Protein AF-A0A3C1SGQ6-F1 (afdb_monomer_lite)

Foldseek 3Di:
DDDDPDDDDPPVDADDPVLLVVLLVDQAEEDDPPDDPNSLVSNVVRYVHYPPDCCLPVCQDDDNSVVVVCVVVVHDDPDDDDDPDCPDDPDD

Secondary structure (DSSP, 8-state):
----S------SSPP-HHHHHHHHH-SSEE--TT--HHHHHHHHHH-S-EES--HHHHHS-HHHHHHHHHHHTT---------S---PPPP-

Radius of gyration: 18.67 Å; chains: 1; bounding box: 54×33×44 Å

Structure (mmCIF, N/CA/C/O backbone):
data_AF-A0A3C1SGQ6-F1
#
_entry.id   AF-A0A3C1SGQ6-F1
#
loop_
_atom_site.group_PDB
_atom_site.id
_atom_site.type_symbol
_atom_site.label_atom_id
_atom_site.label_alt_id
_atom_site.label_comp_id
_atom_site.label_asym_id
_atom_site.label_entity_id
_atom_site.label_seq_id
_atom_site.pdbx_PDB_ins_code
_atom_site.Cartn_x
_atom_site.Cartn_y
_atom_site.Cartn_z
_atom_site.occupancy
_atom_site.B_iso_or_equiv
_atom_site.auth_seq_id
_atom_site.auth_comp_id
_atom_site.auth_asym_id
_atom_site.auth_atom_id
_atom_site.pdbx_PDB_model_num
ATOM 1 N N . MET A 1 1 ? -22.909 -0.096 -4.526 1.00 52.84 1 MET A N 1
ATOM 2 C CA . MET A 1 1 ? -22.477 0.617 -3.308 1.00 52.84 1 MET A CA 1
ATOM 3 C C . MET A 1 1 ? -22.011 -0.457 -2.349 1.00 52.84 1 MET A C 1
ATOM 5 O O . MET A 1 1 ? -22.762 -1.400 -2.155 1.00 52.84 1 MET A O 1
ATOM 9 N N . PHE A 1 2 ? -20.763 -0.411 -1.886 1.00 56.44 2 PHE A N 1
ATOM 10 C CA . PHE A 1 2 ? -20.305 -1.360 -0.871 1.00 56.44 2 PHE A CA 1
ATOM 11 C C . PHE A 1 2 ? -20.881 -0.914 0.474 1.00 56.44 2 PHE A C 1
ATOM 13 O O . PHE A 1 2 ? -20.752 0.261 0.819 1.00 56.44 2 PHE A O 1
ATOM 20 N N . GLU A 1 3 ? -21.550 -1.816 1.186 1.00 60.47 3 GLU A N 1
ATOM 21 C CA . GLU A 1 3 ? -21.941 -1.579 2.573 1.00 60.47 3 GLU A CA 1
ATOM 22 C C . GLU A 1 3 ? -20.752 -1.930 3.466 1.00 60.47 3 GLU A C 1
ATOM 24 O O . GLU A 1 3 ? -20.203 -3.028 3.387 1.00 60.47 3 GLU A O 1
ATOM 29 N N . ALA A 1 4 ? -20.323 -0.959 4.264 1.00 67.9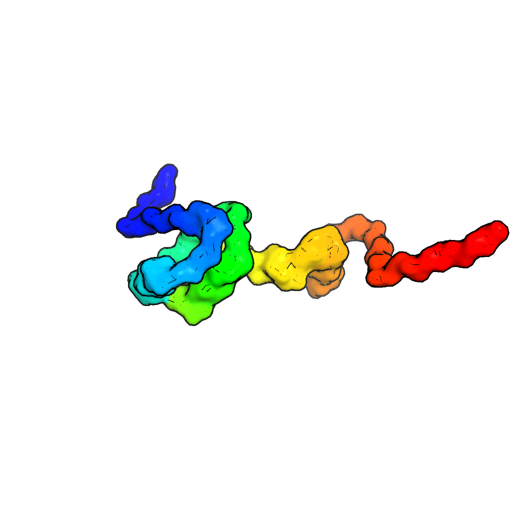4 4 ALA A N 1
ATOM 30 C CA . ALA A 1 4 ? -19.276 -1.111 5.259 1.00 67.94 4 ALA A CA 1
ATOM 31 C C . ALA A 1 4 ? -19.787 -0.533 6.577 1.00 67.94 4 ALA A C 1
ATOM 33 O O . ALA A 1 4 ? -20.562 0.426 6.571 1.00 67.94 4 ALA A O 1
ATOM 34 N N . ASP A 1 5 ? -19.317 -1.084 7.695 1.00 78.44 5 ASP A N 1
ATOM 35 C CA . ASP A 1 5 ? -19.733 -0.638 9.028 1.00 78.44 5 ASP A CA 1
ATOM 36 C C . ASP A 1 5 ? -19.290 0.807 9.316 1.00 78.44 5 ASP A C 1
ATOM 38 O O . ASP A 1 5 ? -19.948 1.541 10.052 1.00 78.44 5 ASP A O 1
ATOM 42 N N . MET A 1 6 ? -18.171 1.236 8.720 1.00 84.12 6 MET A N 1
ATOM 43 C CA . MET A 1 6 ? -17.600 2.571 8.886 1.00 84.12 6 MET A CA 1
ATOM 44 C C . MET A 1 6 ? -16.991 3.079 7.574 1.00 84.12 6 MET A C 1
ATOM 46 O O . MET A 1 6 ? -16.289 2.347 6.879 1.00 84.12 6 MET A O 1
ATOM 50 N N . ASN A 1 7 ? -17.208 4.361 7.268 1.00 82.69 7 ASN A N 1
ATOM 51 C CA . ASN A 1 7 ? -16.538 5.069 6.175 1.00 82.69 7 ASN A CA 1
ATOM 52 C C . ASN A 1 7 ? -15.758 6.265 6.740 1.00 82.69 7 ASN A C 1
ATOM 54 O O . ASN A 1 7 ? -16.343 7.144 7.373 1.00 82.69 7 ASN A O 1
ATOM 58 N N . LEU A 1 8 ? -14.443 6.2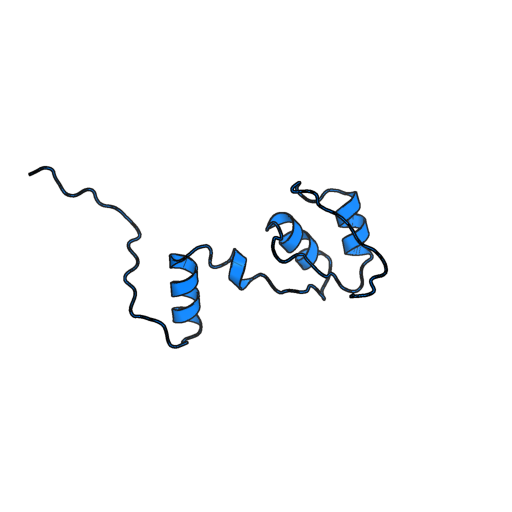93 6.513 1.00 81.81 8 LEU A N 1
ATOM 59 C CA . LEU A 1 8 ? -13.533 7.314 7.029 1.00 81.81 8 LEU A CA 1
ATOM 60 C C . LEU A 1 8 ? -12.872 8.075 5.881 1.00 81.81 8 LEU A C 1
ATOM 62 O O . LEU A 1 8 ? -12.280 7.487 4.978 1.00 81.81 8 LEU A O 1
ATOM 66 N N . LEU A 1 9 ? -12.930 9.405 5.946 1.00 77.56 9 LEU A N 1
ATOM 67 C CA . LEU A 1 9 ? -12.294 10.282 4.969 1.00 77.56 9 LEU A CA 1
ATOM 68 C C . LEU A 1 9 ? -10.945 10.781 5.497 1.00 77.56 9 LEU A C 1
ATOM 70 O O . LEU A 1 9 ? -10.866 11.767 6.230 1.00 77.56 9 LEU A O 1
ATOM 74 N N . CYS A 1 10 ? -9.858 10.148 5.058 1.00 71.12 10 CYS A N 1
ATOM 75 C CA . CYS A 1 10 ? -8.518 10.725 5.158 1.00 71.12 10 CYS A CA 1
ATOM 76 C C . CYS A 1 10 ? -8.365 11.783 4.060 1.00 71.12 10 CYS A C 1
ATOM 78 O O . CYS A 1 10 ? -7.872 11.481 2.977 1.00 71.12 10 CYS A O 1
ATOM 80 N N . ALA A 1 11 ? -8.846 13.005 4.314 1.00 73.88 11 ALA A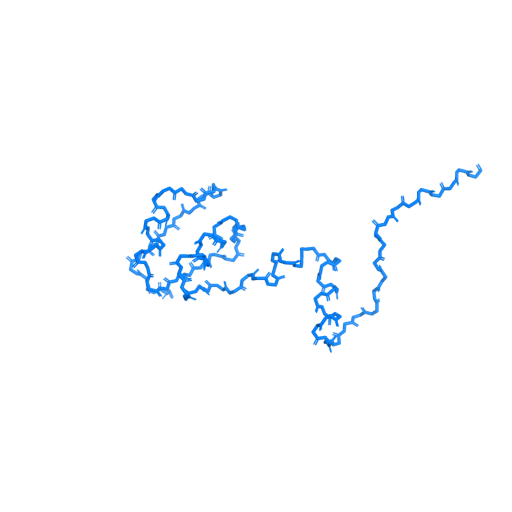 N 1
ATOM 81 C CA . ALA A 1 11 ? -8.884 14.136 3.377 1.00 73.88 11 ALA A CA 1
ATOM 82 C C . ALA A 1 11 ? -7.483 14.642 2.958 1.00 73.88 11 ALA A C 1
ATOM 84 O O . ALA A 1 11 ? -7.090 15.765 3.256 1.00 73.88 11 ALA A O 1
ATOM 85 N N . GLY A 1 12 ? -6.681 13.793 2.317 1.00 72.31 12 GLY A N 1
ATOM 86 C CA . GLY A 1 12 ? -5.325 14.091 1.857 1.00 72.31 12 GLY A CA 1
ATOM 87 C C . GLY A 1 12 ? -4.255 14.168 2.953 1.00 72.31 12 GLY A C 1
ATOM 88 O O . GLY A 1 12 ? -3.074 14.185 2.604 1.00 72.31 12 GLY A O 1
ATOM 89 N N . ARG A 1 13 ? -4.630 14.181 4.241 1.00 86.00 13 ARG A N 1
ATOM 90 C CA . ARG A 1 13 ? -3.698 14.119 5.381 1.00 86.00 13 ARG A CA 1
ATOM 91 C C . ARG A 1 13 ? -3.209 12.698 5.655 1.00 86.00 13 ARG A C 1
ATOM 93 O O . ARG A 1 13 ? -3.863 11.730 5.268 1.00 86.00 13 ARG A O 1
ATOM 100 N N . ASP A 1 14 ? -2.092 12.592 6.366 1.00 88.00 14 ASP A N 1
ATOM 101 C CA . ASP A 1 14 ? -1.629 11.313 6.902 1.00 88.00 14 ASP A CA 1
ATOM 102 C C . ASP A 1 14 ? -2.587 10.790 7.995 1.00 88.00 14 ASP A C 1
ATOM 104 O O . ASP A 1 14 ? -3.280 11.587 8.655 1.00 88.00 14 ASP A O 1
ATOM 108 N N . PRO A 1 15 ? -2.685 9.457 8.155 1.00 90.88 15 PRO A N 1
ATOM 109 C CA . PRO A 1 15 ? -3.520 8.858 9.186 1.00 90.88 15 PRO A CA 1
ATOM 110 C C . PRO A 1 15 ? -3.002 9.212 10.584 1.00 90.88 15 PRO A C 1
ATOM 112 O O . PRO A 1 15 ? -1.800 9.286 10.831 1.00 90.88 15 PRO A O 1
ATOM 115 N N . GLY A 1 16 ? -3.933 9.434 11.503 1.00 92.25 16 GLY A N 1
ATOM 116 C CA . GLY A 1 16 ? -3.680 9.728 12.905 1.00 92.25 16 GLY A CA 1
ATOM 117 C C . GLY A 1 16 ? -4.293 8.678 13.829 1.00 92.25 16 GLY A C 1
ATOM 118 O O . GLY A 1 16 ? -4.720 7.605 13.405 1.00 92.25 16 GLY A O 1
ATOM 119 N N . ALA A 1 17 ? -4.364 9.007 15.120 1.00 93.25 17 ALA A N 1
ATOM 120 C CA . ALA A 1 17 ? -4.820 8.084 16.162 1.00 93.25 17 ALA A CA 1
ATOM 121 C C . ALA A 1 17 ? -6.263 7.578 15.964 1.00 93.25 17 ALA A C 1
ATOM 123 O O . ALA A 1 17 ? -6.564 6.429 16.292 1.00 93.25 17 ALA A O 1
ATOM 124 N N . SER A 1 18 ? -7.153 8.409 15.411 1.00 90.62 18 SER A N 1
ATOM 125 C CA . SER A 1 18 ? -8.531 8.014 15.092 1.00 90.62 18 SER A CA 1
ATOM 126 C C . SER A 1 18 ? -8.579 6.932 14.018 1.00 90.62 18 SER A C 1
ATOM 128 O O . SER A 1 18 ? -9.297 5.946 14.171 1.00 90.62 18 SER A O 1
ATOM 130 N N . GLU A 1 19 ? -7.785 7.090 12.957 1.00 92.19 19 GLU A N 1
ATOM 131 C CA . GLU A 1 19 ? -7.708 6.105 11.879 1.00 92.19 19 GLU A CA 1
ATOM 132 C C . GLU A 1 19 ? -7.092 4.809 12.385 1.00 92.19 19 GLU A C 1
ATOM 134 O O . GLU A 1 19 ? -7.649 3.748 12.132 1.00 92.19 19 GLU A O 1
ATOM 139 N N . LEU A 1 20 ? -6.013 4.893 13.169 1.00 94.31 20 LEU A N 1
ATOM 140 C CA . LEU A 1 20 ? -5.385 3.723 13.776 1.00 94.31 20 LEU A CA 1
ATOM 141 C C . LEU A 1 20 ? -6.376 2.918 14.627 1.00 94.31 20 LEU A C 1
ATOM 143 O O . LEU A 1 20 ? -6.458 1.701 14.495 1.00 94.31 20 LEU A O 1
ATOM 147 N N . THR A 1 21 ? -7.163 3.601 15.461 1.00 94.19 21 THR A N 1
ATOM 148 C CA . THR A 1 21 ? -8.162 2.951 16.324 1.00 94.19 21 THR A CA 1
ATOM 149 C C . THR A 1 21 ? -9.223 2.225 15.496 1.00 94.19 21 THR A C 1
ATOM 151 O O . THR A 1 21 ? -9.584 1.091 15.802 1.00 94.19 21 THR A O 1
ATOM 154 N N . ALA A 1 22 ? -9.708 2.851 14.421 1.00 93.25 22 ALA A N 1
ATOM 155 C CA . ALA A 1 22 ? -10.686 2.228 13.537 1.00 93.25 22 ALA A CA 1
ATOM 156 C C . ALA A 1 22 ? -10.096 1.050 12.745 1.00 93.25 22 ALA A C 1
ATOM 158 O O . ALA A 1 22 ? -10.741 0.013 12.623 1.00 93.25 22 ALA A O 1
ATOM 159 N N . ILE A 1 23 ? -8.861 1.190 12.254 1.00 94.06 23 ILE A N 1
ATOM 160 C CA . ILE A 1 23 ? -8.112 0.145 11.544 1.00 94.06 23 ILE A CA 1
ATOM 161 C C . ILE A 1 23 ? -7.940 -1.091 12.434 1.00 94.06 23 ILE A C 1
ATOM 163 O O . ILE A 1 23 ? -8.208 -2.200 11.987 1.00 94.06 23 ILE A O 1
ATOM 167 N N . GLN A 1 24 ? -7.557 -0.909 13.701 1.00 94.44 24 GLN A N 1
ATOM 168 C CA . GLN A 1 24 ? -7.367 -2.011 14.653 1.00 94.44 24 GLN A CA 1
ATOM 169 C C . GLN A 1 24 ? -8.671 -2.736 15.012 1.00 94.44 24 GLN A C 1
ATOM 171 O O . GLN A 1 24 ? -8.647 -3.918 15.347 1.00 94.44 24 GLN A O 1
ATOM 176 N N . ALA A 1 25 ? -9.808 -2.040 14.959 1.00 93.81 25 ALA A N 1
ATOM 177 C CA . ALA A 1 25 ? -11.120 -2.634 15.203 1.00 93.81 25 ALA A CA 1
ATOM 178 C C . ALA A 1 25 ? -11.714 -3.321 13.958 1.00 93.81 25 ALA A C 1
ATOM 180 O O . ALA A 1 25 ? -12.677 -4.084 14.073 1.00 93.81 25 ALA A O 1
ATOM 181 N N . ALA A 1 26 ? -11.177 -3.044 12.767 1.00 93.12 26 ALA A N 1
ATOM 182 C CA . ALA A 1 26 ? -11.727 -3.518 11.508 1.00 93.12 26 ALA A CA 1
ATOM 183 C C . ALA A 1 26 ? -11.338 -4.976 11.220 1.00 93.12 26 ALA A C 1
ATOM 185 O O . ALA A 1 26 ? -10.179 -5.373 11.317 1.00 93.12 26 ALA A O 1
ATOM 186 N N . LYS A 1 27 ? -12.314 -5.774 10.771 1.00 93.75 27 LYS A N 1
ATOM 187 C CA . LYS A 1 27 ? -12.059 -7.135 10.261 1.00 93.75 27 LYS A CA 1
ATOM 188 C C . LYS A 1 27 ? -11.458 -7.135 8.854 1.00 93.75 27 LYS A C 1
ATOM 190 O O . LYS A 1 27 ? -10.765 -8.084 8.493 1.00 93.75 27 LYS A O 1
ATOM 195 N N . ALA A 1 28 ? -11.771 -6.102 8.074 1.00 93.81 28 ALA A N 1
ATOM 196 C CA . ALA A 1 28 ? -11.254 -5.862 6.737 1.00 93.81 28 ALA A CA 1
ATOM 197 C C . ALA A 1 28 ? -11.280 -4.363 6.421 1.00 93.81 28 ALA A C 1
ATOM 199 O O . ALA A 1 28 ? -12.119 -3.628 6.945 1.00 93.81 28 ALA A O 1
ATOM 200 N N . ILE A 1 29 ? -10.377 -3.918 5.550 1.00 93.69 29 ILE A N 1
ATOM 201 C CA . ILE A 1 29 ? -10.210 -2.512 5.176 1.00 93.69 29 ILE A CA 1
ATOM 202 C C . ILE A 1 29 ? -10.282 -2.382 3.662 1.00 93.69 29 ILE A C 1
ATOM 204 O O . ILE A 1 29 ? -9.542 -3.044 2.936 1.00 93.69 29 ILE A O 1
ATOM 208 N N . ILE A 1 30 ? -11.140 -1.472 3.197 1.00 92.81 30 ILE A N 1
ATOM 209 C CA . ILE A 1 30 ? -11.227 -1.080 1.792 1.00 92.81 30 ILE A CA 1
ATOM 210 C C . ILE A 1 30 ? -10.612 0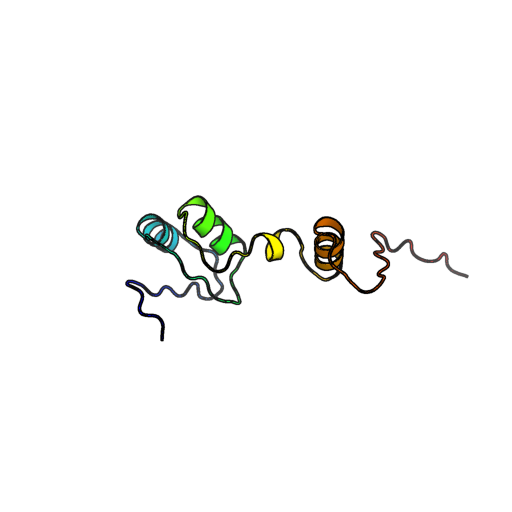.309 1.627 1.00 92.81 30 ILE A C 1
ATOM 212 O O . ILE A 1 30 ? -11.120 1.292 2.166 1.00 92.81 30 ILE A O 1
ATOM 216 N N . LEU A 1 31 ? -9.514 0.393 0.882 1.00 91.38 31 LEU A N 1
ATOM 217 C CA . LEU A 1 31 ? -8.774 1.627 0.644 1.00 91.38 31 LEU A CA 1
ATOM 218 C C . LEU A 1 31 ? -9.181 2.293 -0.679 1.00 91.38 31 LEU A C 1
ATOM 220 O O . LEU A 1 31 ? -9.489 1.612 -1.662 1.00 91.38 31 LEU A O 1
ATOM 224 N N . PRO A 1 32 ? -9.130 3.635 -0.759 1.00 86.69 32 PRO A N 1
ATOM 225 C CA . PRO A 1 32 ? -9.406 4.352 -1.999 1.00 86.69 32 PRO A CA 1
ATOM 226 C C . PRO A 1 32 ? -8.331 4.085 -3.065 1.00 86.69 32 PRO A C 1
ATOM 228 O O . PRO A 1 32 ? -7.170 3.826 -2.749 1.00 86.69 32 PRO A O 1
ATOM 231 N N . GLN A 1 33 ? -8.688 4.231 -4.348 1.00 80.88 33 GLN A N 1
ATOM 232 C CA . GLN A 1 33 ? -7.740 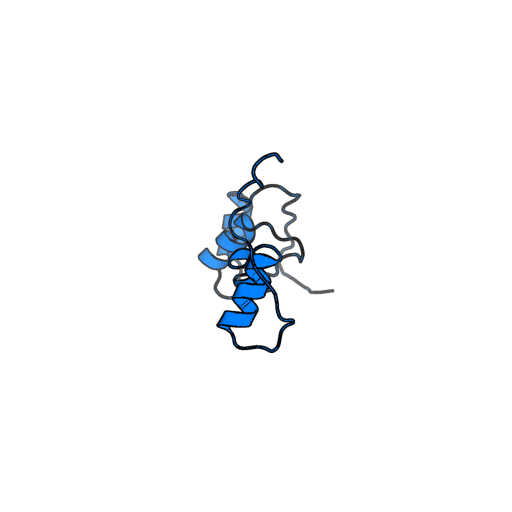4.109 -5.474 1.00 80.88 33 GLN A CA 1
ATOM 233 C C . GLN A 1 33 ? -6.568 5.100 -5.394 1.00 80.88 33 GLN A C 1
ATOM 235 O O . GLN A 1 33 ? -5.457 4.800 -5.827 1.00 80.88 33 GLN A O 1
ATOM 240 N N . ALA A 1 34 ? -6.780 6.275 -4.803 1.00 79.50 34 ALA A N 1
ATOM 241 C CA . ALA A 1 34 ? -5.745 7.274 -4.545 1.00 79.50 34 ALA A CA 1
ATOM 242 C C . ALA A 1 34 ? -5.294 7.244 -3.072 1.00 79.50 34 ALA A C 1
ATOM 244 O O . ALA A 1 34 ? -5.334 8.259 -2.382 1.00 79.50 34 ALA A O 1
ATOM 245 N N . CYS A 1 35 ? -4.909 6.065 -2.573 1.00 86.69 35 CYS A N 1
ATOM 246 C CA . CYS A 1 35 ? -4.391 5.908 -1.214 1.00 86.69 35 CYS A CA 1
ATOM 247 C C . CYS A 1 35 ? -2.959 6.459 -1.086 1.00 86.69 35 CYS A C 1
ATOM 249 O O . CYS A 1 35 ? -2.126 6.261 -1.976 1.00 86.69 35 CYS A O 1
ATOM 251 N N . ARG A 1 36 ? -2.669 7.134 0.033 1.00 90.25 36 ARG A N 1
ATOM 252 C CA . ARG A 1 36 ? -1.301 7.499 0.430 1.00 90.25 36 ARG A CA 1
ATOM 253 C C . ARG A 1 36 ? -0.586 6.260 0.968 1.00 90.25 36 ARG A C 1
ATOM 255 O O . ARG A 1 36 ? -1.207 5.439 1.638 1.00 90.25 36 ARG A O 1
ATOM 262 N N . GLN A 1 37 ? 0.721 6.175 0.739 1.00 93.62 37 GLN A N 1
ATOM 263 C CA . GLN A 1 37 ? 1.541 5.065 1.231 1.00 93.62 37 GLN A CA 1
ATOM 264 C C . GLN A 1 37 ? 1.445 4.905 2.756 1.00 93.62 37 GLN A C 1
ATOM 266 O O . GLN A 1 37 ? 1.216 3.803 3.234 1.00 93.62 37 GLN A O 1
ATOM 271 N N . SER A 1 38 ? 1.475 6.011 3.505 1.00 94.69 38 SER A N 1
ATOM 272 C CA . SER A 1 38 ? 1.357 6.021 4.971 1.00 94.69 38 SER A CA 1
ATOM 273 C C . SER A 1 38 ? 0.070 5.364 5.495 1.00 94.69 38 SER A C 1
ATOM 275 O O . SER A 1 38 ? 0.097 4.639 6.486 1.00 94.69 38 SER A O 1
ATOM 277 N N . LEU A 1 39 ? -1.066 5.590 4.826 1.00 93.69 39 LEU A N 1
ATOM 278 C CA . LEU A 1 39 ? -2.342 4.955 5.175 1.00 93.69 39 LEU A CA 1
ATOM 279 C C . LEU A 1 39 ? -2.351 3.468 4.817 1.00 93.69 39 LEU A C 1
ATOM 281 O O . LEU A 1 39 ? -2.852 2.659 5.594 1.00 93.69 39 LEU A O 1
ATOM 285 N N . TYR A 1 40 ? -1.794 3.113 3.660 1.00 95.06 40 TYR A N 1
ATOM 286 C CA . TYR A 1 40 ? -1.680 1.721 3.241 1.00 95.06 40 TYR A CA 1
ATOM 287 C C . TYR A 1 40 ? -0.811 0.900 4.202 1.00 95.06 40 TYR A C 1
ATOM 289 O O . TYR A 1 40 ? -1.233 -0.160 4.657 1.00 95.06 40 TYR A O 1
ATOM 297 N N . GLU A 1 41 ? 0.358 1.424 4.567 1.00 95.94 41 GLU A N 1
ATOM 298 C CA . GLU A 1 41 ? 1.280 0.789 5.510 1.00 95.94 41 GLU A CA 1
ATOM 299 C C . GLU A 1 41 ? 0.634 0.612 6.886 1.00 95.94 41 GLU A C 1
ATOM 301 O O . GLU A 1 41 ? 0.671 -0.487 7.436 1.00 95.94 41 GLU A O 1
ATOM 306 N N . MET A 1 42 ? -0.035 1.647 7.412 1.00 95.62 42 MET A N 1
ATOM 307 C CA . MET A 1 42 ? -0.764 1.540 8.680 1.00 95.62 42 MET A CA 1
ATOM 308 C C . MET A 1 42 ? -1.852 0.459 8.618 1.00 95.62 42 MET A C 1
ATOM 310 O O . MET A 1 42 ? -1.990 -0.327 9.552 1.00 95.62 42 MET A O 1
ATOM 314 N N . ALA A 1 43 ? -2.613 0.389 7.524 1.00 95.44 43 ALA A N 1
ATOM 315 C CA . ALA A 1 43 ? -3.633 -0.639 7.355 1.00 95.44 43 ALA A CA 1
ATOM 316 C C . ALA A 1 43 ? -3.017 -2.049 7.334 1.00 95.44 43 ALA A C 1
ATOM 318 O O . ALA A 1 43 ? -3.462 -2.908 8.092 1.00 95.44 43 ALA A O 1
ATOM 319 N N . LYS A 1 44 ? -1.966 -2.277 6.533 1.00 96.06 44 LYS A N 1
ATOM 320 C CA . LYS A 1 44 ? -1.280 -3.580 6.410 1.00 96.06 44 LYS A CA 1
ATOM 321 C C . LYS A 1 44 ? -0.612 -4.035 7.707 1.00 96.06 44 LYS A C 1
ATOM 323 O O . LYS A 1 44 ? -0.541 -5.230 7.965 1.00 96.06 44 LYS A O 1
ATOM 328 N N . GLN A 1 45 ? -0.131 -3.103 8.528 1.00 96.62 45 GLN A N 1
ATOM 329 C CA . GLN A 1 45 ? 0.490 -3.417 9.820 1.00 96.62 45 GLN A CA 1
ATOM 330 C C . GLN A 1 45 ? -0.517 -3.857 10.891 1.00 96.62 45 GLN A C 1
ATOM 332 O O . GLN A 1 45 ? -0.132 -4.521 11.853 1.00 96.62 45 GLN A O 1
ATOM 337 N N . HIS A 1 46 ? -1.790 -3.477 10.754 1.00 96.44 46 HIS A N 1
ATOM 338 C CA . HIS A 1 46 ? -2.793 -3.635 11.811 1.00 96.44 46 HIS A CA 1
ATOM 339 C C . HIS A 1 46 ? -4.031 -4.441 11.398 1.00 96.44 46 HIS A C 1
ATOM 341 O O . HIS A 1 46 ? -4.840 -4.773 12.261 1.00 96.44 46 HIS A O 1
ATOM 347 N N . CYS A 1 47 ? -4.178 -4.785 10.119 1.00 94.56 47 CYS A N 1
ATOM 348 C CA . CYS A 1 47 ? -5.264 -5.611 9.609 1.00 94.56 47 CYS A CA 1
ATOM 349 C C . CYS A 1 47 ? -4.738 -6.566 8.531 1.00 94.56 47 CYS A C 1
ATOM 351 O O . CYS A 1 47 ? -4.035 -6.156 7.611 1.00 94.56 47 CYS A O 1
ATOM 353 N N . GLU A 1 48 ? -5.112 -7.841 8.627 1.00 93.06 48 GLU A N 1
ATOM 354 C CA . GLU A 1 48 ? -4.716 -8.876 7.663 1.00 93.06 48 GLU A CA 1
ATOM 355 C C . GLU A 1 48 ? -5.445 -8.725 6.316 1.00 93.06 48 GLU A C 1
ATOM 357 O O . GLU A 1 48 ? -4.873 -8.966 5.254 1.00 93.06 48 GLU A O 1
ATOM 362 N N . HIS A 1 49 ? -6.703 -8.276 6.342 1.00 95.75 49 HIS A N 1
ATOM 363 C CA . HIS A 1 49 ? -7.562 -8.208 5.160 1.00 95.75 49 HIS A CA 1
ATOM 364 C C . HIS A 1 49 ? -7.647 -6.780 4.614 1.00 95.75 49 HIS A C 1
ATOM 366 O O . HIS A 1 49 ? -8.621 -6.061 4.847 1.00 95.75 49 HIS A O 1
ATOM 372 N N . VAL A 1 50 ? -6.630 -6.368 3.860 1.00 95.75 50 VAL A N 1
ATOM 373 C CA . VAL A 1 50 ? -6.584 -5.052 3.206 1.00 95.75 50 VAL A CA 1
ATOM 374 C C . VAL A 1 50 ? -6.802 -5.204 1.706 1.00 95.75 50 VAL A C 1
ATOM 376 O O . VAL A 1 50 ? -6.131 -5.997 1.050 1.00 95.75 50 VAL A O 1
ATOM 379 N N . PHE A 1 51 ? -7.729 -4.425 1.150 1.00 93.50 51 PHE A N 1
ATOM 380 C CA . PHE A 1 51 ? -7.978 -4.371 -0.287 1.00 93.50 51 PHE A CA 1
ATOM 381 C C . PHE A 1 51 ? -8.089 -2.918 -0.781 1.00 93.50 51 PHE A C 1
ATOM 383 O O . PHE A 1 51 ? -8.758 -2.109 -0.139 1.00 93.50 51 PHE A O 1
ATOM 390 N N . PRO A 1 52 ? -7.532 -2.567 -1.953 1.00 93.06 52 PRO A N 1
ATOM 391 C CA . PRO A 1 52 ? -6.631 -3.374 -2.778 1.00 93.06 52 PRO A CA 1
ATOM 392 C C . PRO A 1 52 ? -5.261 -3.587 -2.125 1.00 93.06 52 PRO A C 1
ATOM 394 O O . PRO A 1 52 ? -4.851 -2.804 -1.268 1.00 93.06 52 PRO A O 1
ATOM 397 N N . ASP A 1 53 ? -4.551 -4.620 -2.576 1.00 93.50 53 ASP A N 1
ATOM 398 C CA . ASP A 1 53 ? -3.120 -4.764 -2.312 1.00 93.50 53 ASP A CA 1
ATOM 399 C C . ASP A 1 53 ? -2.353 -3.730 -3.153 1.00 93.50 53 ASP A C 1
ATOM 401 O O . ASP A 1 53 ? -2.489 -3.678 -4.381 1.00 93.50 53 ASP A O 1
ATOM 405 N N . TYR A 1 54 ? -1.588 -2.872 -2.480 1.00 94.56 54 TYR A N 1
ATOM 406 C CA . TYR A 1 54 ? -0.773 -1.836 -3.105 1.00 94.56 54 TYR A CA 1
ATOM 407 C C . TYR A 1 54 ? 0.731 -2.072 -2.935 1.00 94.56 54 TYR A C 1
ATOM 409 O O . TYR A 1 54 ? 1.495 -1.165 -3.269 1.00 94.56 54 TYR A O 1
ATOM 417 N N . ASP A 1 55 ? 1.169 -3.256 -2.489 1.00 94.50 55 ASP A N 1
ATOM 418 C CA . ASP A 1 55 ? 2.590 -3.588 -2.301 1.00 94.50 55 ASP A CA 1
ATOM 419 C C . ASP A 1 55 ? 3.363 -3.289 -3.596 1.00 94.50 55 ASP A C 1
ATOM 421 O O . ASP A 1 55 ? 4.204 -2.390 -3.635 1.00 94.50 55 ASP A O 1
ATOM 425 N N . ALA A 1 56 ? 2.933 -3.873 -4.721 1.00 94.00 56 ALA A N 1
ATOM 426 C CA . ALA A 1 56 ? 3.561 -3.645 -6.025 1.00 94.00 56 ALA A CA 1
ATOM 427 C C . ALA A 1 56 ? 3.538 -2.170 -6.479 1.00 94.00 56 ALA A C 1
ATOM 429 O O . ALA A 1 56 ? 4.432 -1.707 -7.185 1.00 94.00 56 ALA A O 1
ATOM 430 N N . ARG A 1 57 ? 2.519 -1.396 -6.091 1.00 92.50 57 ARG A N 1
ATOM 431 C CA . ARG A 1 57 ? 2.435 0.026 -6.456 1.00 92.50 57 ARG A CA 1
ATOM 432 C C . ARG A 1 57 ? 3.496 0.851 -5.729 1.00 92.50 57 ARG A C 1
ATOM 43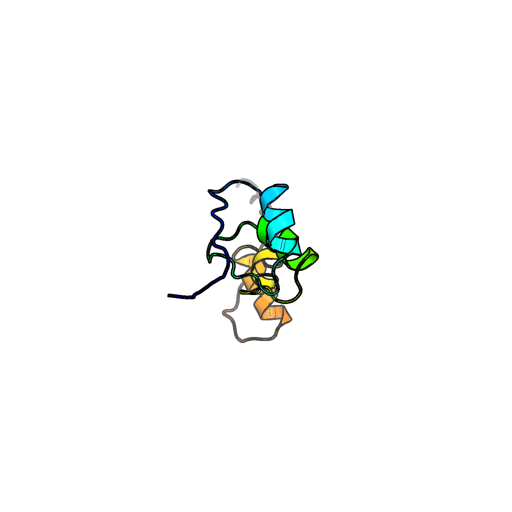4 O O . ARG A 1 57 ? 4.033 1.784 -6.330 1.00 92.50 57 ARG A O 1
ATOM 441 N N . PHE A 1 58 ? 3.727 0.567 -4.449 1.00 94.06 58 PHE A N 1
ATOM 442 C CA . PHE A 1 58 ? 4.646 1.336 -3.611 1.00 94.06 58 PHE A CA 1
ATOM 443 C C . PHE A 1 58 ? 6.088 0.820 -3.687 1.00 94.06 58 PHE A C 1
ATOM 445 O O . PHE A 1 58 ? 7.007 1.633 -3.641 1.00 94.06 58 PHE A O 1
ATOM 452 N N . GLU A 1 59 ? 6.297 -0.481 -3.899 1.00 95.06 59 GLU A N 1
ATOM 453 C CA . GLU A 1 59 ? 7.625 -1.077 -4.111 1.00 95.06 59 GLU A CA 1
ATOM 454 C C . GLU A 1 59 ? 8.226 -0.716 -5.478 1.00 95.06 59 GLU A C 1
ATOM 456 O O . GLU A 1 59 ? 9.438 -0.530 -5.600 1.00 95.06 59 GLU A O 1
ATOM 461 N N . TYR A 1 60 ? 7.383 -0.535 -6.503 1.00 94.81 60 TYR A N 1
ATOM 462 C CA . TYR A 1 60 ? 7.812 -0.263 -7.878 1.00 94.81 60 TYR A CA 1
ATOM 463 C C . TYR A 1 60 ? 7.298 1.094 -8.388 1.00 94.81 60 TYR A C 1
ATOM 465 O O . TYR A 1 60 ? 6.500 1.159 -9.333 1.00 94.81 60 TYR A O 1
ATOM 473 N N . PRO A 1 61 ? 7.755 2.218 -7.802 1.00 92.25 61 PRO A N 1
ATOM 474 C CA . PRO A 1 61 ? 7.240 3.532 -8.144 1.00 92.25 61 PRO A CA 1
ATOM 475 C C . PRO A 1 61 ? 7.667 3.978 -9.549 1.00 92.25 61 PRO A C 1
ATOM 477 O O . PRO A 1 61 ? 8.817 3.845 -9.980 1.00 92.25 61 PRO A O 1
ATOM 480 N N . GLY A 1 62 ? 6.724 4.602 -10.256 1.00 90.88 62 GLY A N 1
ATOM 481 C CA . GLY A 1 62 ? 6.963 5.207 -11.564 1.00 90.88 62 GLY A CA 1
ATOM 482 C C . GLY A 1 62 ? 7.279 4.198 -12.673 1.00 90.88 62 GLY A C 1
ATOM 483 O O . GLY A 1 62 ? 7.158 2.988 -12.519 1.00 90.88 62 GLY A O 1
ATOM 484 N N . LYS A 1 63 ? 7.680 4.715 -13.838 1.00 89.88 63 LYS A N 1
ATOM 485 C CA . LYS A 1 63 ? 7.874 3.889 -15.042 1.00 89.88 63 LYS A CA 1
ATOM 486 C C . LYS A 1 63 ? 9.058 2.928 -14.919 1.00 89.88 63 LYS A C 1
ATOM 488 O O . LYS A 1 63 ? 8.952 1.792 -15.355 1.00 89.88 63 LYS A O 1
ATOM 493 N N . ILE A 1 64 ? 10.170 3.370 -14.326 1.00 91.75 64 ILE A N 1
ATOM 494 C CA . ILE A 1 64 ? 11.350 2.510 -14.126 1.00 91.75 64 ILE A CA 1
ATOM 495 C C . ILE A 1 64 ? 11.018 1.380 -13.148 1.00 91.75 64 ILE A C 1
ATOM 497 O O . ILE A 1 64 ? 11.364 0.235 -13.423 1.00 91.75 64 ILE A O 1
ATOM 501 N N . GLY A 1 65 ? 10.310 1.683 -12.054 1.00 93.38 65 GLY A N 1
ATOM 502 C CA . GLY A 1 65 ? 9.821 0.666 -11.127 1.00 93.38 65 GLY A CA 1
ATOM 503 C C . GLY A 1 65 ? 8.933 -0.355 -11.834 1.00 93.38 65 GLY A C 1
ATOM 504 O O . GLY A 1 65 ? 9.189 -1.546 -11.741 1.00 93.38 65 GLY A O 1
ATOM 505 N N . GLN A 1 66 ? 7.953 0.094 -12.620 1.00 92.69 66 GLN A N 1
ATOM 506 C CA . GLN A 1 66 ? 7.062 -0.805 -13.365 1.00 92.69 66 GLN A CA 1
ATOM 507 C C . GLN A 1 66 ? 7.800 -1.737 -14.336 1.00 92.69 66 GLN A C 1
ATOM 509 O O . GLN A 1 66 ? 7.420 -2.896 -14.468 1.00 92.69 66 GLN A O 1
ATOM 514 N N . ILE A 1 67 ? 8.860 -1.260 -14.999 1.00 94.25 67 ILE A N 1
ATOM 515 C CA . ILE A 1 67 ? 9.698 -2.127 -15.840 1.00 94.25 67 ILE A CA 1
ATOM 516 C C . ILE A 1 67 ? 10.407 -3.183 -14.994 1.00 94.25 67 ILE A C 1
ATOM 518 O O . ILE A 1 67 ? 10.361 -4.353 -15.359 1.00 94.25 67 ILE A O 1
ATOM 522 N N . ARG A 1 68 ? 10.980 -2.800 -13.845 1.00 93.81 68 ARG A N 1
ATOM 523 C CA . ARG A 1 68 ? 11.599 -3.761 -12.917 1.00 93.81 68 ARG A CA 1
ATOM 524 C C . ARG A 1 68 ? 10.598 -4.806 -12.433 1.00 93.81 68 ARG A C 1
ATOM 526 O O . ARG A 1 68 ? 10.914 -5.986 -12.466 1.00 93.81 68 ARG A O 1
ATOM 533 N N . LEU A 1 69 ? 9.378 -4.393 -12.081 1.00 95.38 69 LEU A N 1
ATOM 534 C CA . LEU A 1 69 ? 8.306 -5.317 -11.709 1.00 95.38 69 LEU A CA 1
ATOM 535 C C . LEU A 1 69 ? 8.063 -6.346 -12.815 1.00 95.38 69 LEU A C 1
ATOM 537 O O . LEU A 1 69 ? 8.016 -7.537 -12.534 1.00 95.38 69 LEU A O 1
ATOM 541 N N . PHE A 1 70 ? 7.926 -5.902 -14.070 1.00 94.81 70 PHE A N 1
ATOM 542 C CA . PHE A 1 70 ? 7.678 -6.802 -15.198 1.00 94.81 70 PHE A CA 1
ATOM 543 C C . PHE A 1 70 ? 8.831 -7.772 -15.462 1.00 94.81 70 PHE A C 1
ATOM 545 O O . PHE A 1 70 ? 8.577 -8.942 -15.753 1.00 94.81 70 PHE A O 1
ATOM 552 N N . GLU A 1 71 ? 10.070 -7.297 -15.340 1.00 93.50 71 GLU A N 1
ATOM 553 C CA . GLU A 1 71 ? 11.273 -8.120 -15.462 1.00 93.50 71 GLU A CA 1
ATOM 554 C C . GLU A 1 71 ? 11.333 -9.184 -14.355 1.00 93.50 71 GLU A C 1
ATOM 556 O O . GLU A 1 71 ? 11.572 -10.355 -14.648 1.00 93.50 71 GLU A O 1
ATOM 561 N N . GLU A 1 72 ? 11.053 -8.808 -13.103 1.00 95.00 72 GLU A N 1
ATOM 562 C CA . GLU A 1 72 ? 11.108 -9.703 -11.940 1.00 95.00 72 GLU A CA 1
ATOM 563 C C . GLU A 1 72 ? 10.030 -10.793 -11.965 1.00 95.00 72 GLU A C 1
ATOM 565 O O . GLU A 1 72 ? 10.317 -11.945 -11.639 1.00 95.00 72 GLU A O 1
ATOM 570 N N . ILE A 1 73 ? 8.807 -10.473 -12.405 1.00 95.44 73 ILE A N 1
ATOM 571 C CA . ILE A 1 73 ? 7.723 -11.466 -12.525 1.00 95.44 73 ILE A CA 1
ATOM 572 C C . ILE A 1 73 ? 7.733 -12.216 -13.870 1.00 95.44 73 ILE A C 1
ATOM 574 O O . ILE A 1 73 ? 6.892 -13.086 -14.096 1.00 95.44 73 ILE A O 1
ATOM 578 N N . GLY A 1 74 ? 8.654 -11.879 -14.780 1.00 94.62 74 GLY A N 1
ATOM 579 C CA . GLY A 1 74 ? 8.838 -12.563 -16.062 1.00 94.62 74 GLY A CA 1
ATOM 580 C C . GLY A 1 74 ? 7.688 -12.394 -17.064 1.00 94.62 74 GLY A C 1
ATOM 581 O O . GLY A 1 74 ? 7.473 -13.276 -17.899 1.00 94.62 74 GLY A O 1
ATOM 582 N N . VAL A 1 75 ? 6.929 -11.294 -17.000 1.00 94.75 75 VAL A N 1
ATOM 583 C CA . VAL A 1 75 ? 5.820 -11.042 -17.942 1.00 94.75 75 VAL A CA 1
ATOM 584 C C . VAL A 1 75 ? 6.307 -10.363 -19.225 1.00 94.75 75 VAL A C 1
ATOM 586 O O . VAL A 1 75 ? 7.258 -9.585 -19.192 1.00 94.75 75 VAL A O 1
ATOM 589 N N . PRO A 1 76 ? 5.650 -10.584 -20.378 1.00 94.31 76 PRO A N 1
ATOM 590 C CA . PRO A 1 76 ? 5.986 -9.864 -21.601 1.00 94.31 76 PRO A CA 1
ATOM 591 C C . PRO A 1 76 ? 5.811 -8.346 -21.445 1.00 94.31 76 PRO A C 1
ATOM 593 O O . PRO A 1 76 ? 4.726 -7.868 -21.117 1.00 94.31 76 PRO A O 1
ATOM 596 N N . HIS A 1 77 ? 6.857 -7.579 -21.754 1.00 90.75 77 HIS A N 1
ATOM 597 C CA . HIS A 1 77 ? 6.824 -6.117 -21.772 1.00 90.75 77 HIS A CA 1
ATOM 598 C C . HIS A 1 77 ? 7.644 -5.550 -22.946 1.00 90.75 77 HIS A C 1
ATOM 600 O O . HIS A 1 77 ? 8.518 -6.232 -23.492 1.00 90.75 77 HIS A O 1
ATOM 606 N N . PRO A 1 78 ? 7.393 -4.296 -23.372 1.00 90.38 78 PRO A N 1
ATOM 607 C CA . PRO A 1 78 ? 8.226 -3.641 -24.373 1.00 90.38 78 PRO A CA 1
ATOM 608 C C . PRO A 1 78 ? 9.687 -3.555 -23.917 1.00 90.38 78 PRO A C 1
ATOM 610 O O . PRO A 1 78 ? 9.968 -3.221 -22.759 1.00 90.38 78 PRO A O 1
ATOM 613 N N . LYS A 1 79 ? 10.624 -3.797 -24.845 1.00 89.00 79 LYS A N 1
ATOM 614 C CA . LYS A 1 79 ? 12.060 -3.614 -24.592 1.00 89.00 79 LYS A CA 1
ATOM 615 C C . LYS A 1 79 ? 12.310 -2.178 -24.147 1.00 89.00 79 LYS A C 1
ATOM 617 O O . LYS A 1 79 ? 12.124 -1.250 -24.932 1.00 89.00 79 LYS A O 1
ATOM 622 N N . THR A 1 80 ? 12.751 -2.012 -22.908 1.00 88.81 80 THR A N 1
ATOM 623 C CA . THR A 1 80 ? 12.961 -0.699 -22.301 1.00 88.81 80 THR A CA 1
ATOM 624 C C . THR A 1 80 ? 14.408 -0.574 -21.842 1.00 88.81 80 THR A C 1
ATOM 626 O O . THR A 1 80 ? 15.008 -1.539 -21.384 1.00 88.81 80 THR A O 1
ATOM 629 N N . ARG A 1 81 ? 14.998 0.613 -22.016 1.00 87.44 81 ARG A N 1
ATOM 630 C CA . ARG A 1 81 ? 16.320 0.954 -21.482 1.00 87.44 81 ARG A CA 1
ATOM 631 C C . ARG A 1 81 ? 16.123 1.912 -20.317 1.00 87.44 81 ARG A C 1
ATOM 633 O O . ARG A 1 81 ? 15.618 3.015 -20.516 1.00 87.44 81 ARG A O 1
ATOM 640 N N . CYS A 1 82 ? 16.503 1.483 -19.122 1.00 83.38 82 CYS A N 1
ATOM 641 C CA . CYS A 1 82 ? 16.474 2.309 -17.922 1.00 83.38 82 CYS A CA 1
ATOM 642 C C . CYS A 1 82 ? 17.841 2.980 -17.750 1.00 83.38 82 CYS A C 1
ATOM 644 O O . CYS A 1 82 ? 18.862 2.299 -17.703 1.00 83.38 82 CYS A O 1
ATOM 646 N N . TYR A 1 83 ? 17.855 4.308 -17.662 1.00 82.94 83 TYR A N 1
ATOM 647 C CA . TYR A 1 83 ? 19.062 5.097 -17.419 1.00 82.94 83 TYR A CA 1
ATOM 648 C C . TYR A 1 83 ? 19.008 5.593 -15.973 1.00 82.94 83 TYR A C 1
ATOM 650 O O . TYR A 1 83 ? 18.113 6.363 -15.631 1.00 82.94 83 TYR A O 1
ATOM 658 N N . SER A 1 84 ? 19.905 5.095 -15.118 1.00 74.00 84 SER A N 1
ATOM 659 C CA . SER A 1 84 ? 19.969 5.465 -13.695 1.00 74.00 84 SER A CA 1
ATOM 660 C C . SER A 1 84 ? 20.596 6.838 -13.471 1.00 74.00 84 SER A C 1
ATOM 662 O O . SER A 1 84 ? 20.226 7.518 -12.523 1.00 74.00 84 SER A O 1
ATOM 664 N N . ASP A 1 85 ? 21.483 7.253 -14.376 1.00 71.50 85 ASP A N 1
ATOM 665 C CA . ASP A 1 85 ? 22.221 8.505 -14.296 1.00 71.50 85 ASP A CA 1
ATOM 666 C C . ASP A 1 85 ? 22.179 9.242 -15.632 1.00 71.50 85 ASP A C 1
ATOM 668 O O . ASP A 1 85 ? 22.420 8.673 -16.700 1.00 71.50 85 ASP A O 1
ATOM 672 N N . LEU A 1 86 ? 21.913 10.543 -15.564 1.00 67.50 86 LEU A N 1
ATOM 673 C CA . LEU A 1 86 ? 22.218 11.461 -16.649 1.00 67.50 86 LEU A CA 1
ATOM 674 C C . LEU A 1 86 ? 23.670 11.885 -16.463 1.00 67.50 86 LEU A C 1
ATOM 676 O O . LEU A 1 86 ? 23.929 12.911 -15.840 1.00 67.50 86 LEU A O 1
ATOM 680 N N . THR A 1 87 ? 24.633 11.116 -16.975 1.00 69.25 87 THR A N 1
ATOM 681 C CA . THR A 1 87 ? 25.953 11.713 -17.209 1.00 69.25 87 THR A CA 1
ATOM 682 C C . THR A 1 87 ? 25.739 12.815 -18.247 1.00 69.25 87 THR A C 1
ATOM 684 O O . THR A 1 87 ? 25.307 12.500 -19.361 1.00 69.25 87 THR A O 1
ATOM 687 N N . PRO A 1 88 ? 25.953 14.101 -17.913 1.00 65.19 88 PRO A N 1
ATOM 688 C CA . PRO A 1 88 ? 25.787 15.161 -18.891 1.00 65.19 88 PRO A CA 1
ATOM 689 C C . PRO A 1 88 ? 26.767 14.906 -20.034 1.00 65.19 88 PRO A C 1
ATOM 691 O O . PRO A 1 88 ? 27.932 14.584 -19.791 1.00 65.19 88 PRO A O 1
ATOM 694 N N . LEU A 1 89 ? 26.298 15.024 -21.277 1.00 65.88 89 LEU A N 1
ATOM 695 C CA . LEU A 1 89 ? 27.198 15.003 -22.426 1.00 65.88 89 LEU A CA 1
ATOM 696 C C . LEU A 1 89 ? 28.239 16.120 -22.237 1.00 65.88 89 LEU A C 1
ATOM 698 O O . LEU A 1 89 ? 27.850 17.239 -21.883 1.00 65.88 89 LEU A O 1
ATOM 702 N N . PRO A 1 90 ? 29.542 15.843 -22.432 1.00 69.19 90 PRO A N 1
ATOM 703 C CA . PRO A 1 90 ? 30.551 16.888 -22.365 1.00 69.19 90 PRO A CA 1
ATOM 704 C C . PRO A 1 90 ? 30.231 17.969 -23.411 1.00 69.19 90 PRO A C 1
ATOM 706 O O . PRO A 1 90 ? 29.767 17.629 -24.504 1.00 69.19 90 PRO A O 1
ATOM 709 N N . PRO A 1 91 ? 30.433 19.260 -23.088 1.00 70.06 91 PRO A N 1
ATOM 710 C CA . PRO A 1 91 ? 30.221 20.329 -24.053 1.00 70.06 91 PRO A CA 1
ATOM 711 C C . PRO A 1 91 ? 31.161 20.139 -25.250 1.00 70.06 91 PRO A C 1
ATOM 713 O O . PRO A 1 91 ? 32.340 19.825 -25.076 1.00 70.06 91 PRO A O 1
ATOM 716 N N . SER A 1 92 ? 30.589 20.284 -26.444 1.00 73.81 92 SER A N 1
ATOM 717 C CA . SER A 1 92 ? 31.263 20.255 -27.748 1.00 73.81 92 SER A CA 1
ATOM 718 C C . SER A 1 92 ? 32.187 21.443 -27.968 1.00 73.81 92 SER A C 1
ATOM 720 O O . SER A 1 92 ? 31.785 22.552 -27.547 1.00 73.81 92 SER A O 1
#

Sequence (92 aa):
MFEADMNLLCAGRDPGASELTAIQAAKAIILPQACRQSLYEMAKQHCEHVFPDYDARFEYPGKIGQIRLFEEIGVPHPKTRCYSDLTPLPPS

pLDDT: mean 87.47, std 10.31, range [52.84, 96.62]